Protein AF-A0A2S5LA89-F1 (afdb_monomer_lite)

Secondary structure (DSSP, 8-state):
--EEEEEEEEEEEETTEEEEEEEEEEE--SEEEEEE-STT---EEEEEEEEB-TT-B-TTSSB-BTSEEEEE--TTT-TT----SS-EETTEEE--

Sequence (96 aa):
MEVKVSVYVEPVRNGCALTFKSKDFIVKPHRITRRETGRGTGRYYYTAHFIGFGEMITVLEKSAIGVELYSGINRSQNPSWKPPKDGWIGNTLNLS

Foldseek 3Di:
DKAKFWAFQDWDDDDPDIDTDTDIDIFDAQKKFWDDDDPPPPDTWIKGWGQDDDRGDDPVRHHRHRPIDIGTRDCVRVVPDDDDPDQDPDGMHGHD

Radius of gyration: 14.8 Å; chains: 1; bounding box: 30×39×34 Å

pLDDT: mean 91.7, std 7.53, range [61.78, 97.88]

Structure (mmCIF, N/CA/C/O backbone):
data_AF-A0A2S5LA89-F1
#
_entry.id   AF-A0A2S5LA89-F1
#
loop_
_atom_site.group_PDB
_atom_site.id
_atom_site.type_symbol
_atom_site.label_atom_id
_atom_site.label_alt_id
_atom_site.label_comp_id
_atom_site.label_asym_id
_atom_site.label_entity_id
_atom_site.label_seq_id
_atom_site.pdbx_PDB_ins_code
_atom_site.Cartn_x
_atom_site.Cartn_y
_atom_site.Cartn_z
_atom_site.occupancy
_atom_site.B_iso_or_equiv
_atom_site.auth_seq_id
_atom_site.auth_comp_id
_atom_site.auth_asym_id
_atom_site.auth_atom_id
_atom_site.pdbx_PDB_model_num
ATOM 1 N N . MET A 1 1 ? 5.777 -11.185 0.028 1.00 87.88 1 MET A N 1
ATOM 2 C CA . MET A 1 1 ? 6.610 -9.959 0.043 1.00 87.88 1 MET A CA 1
ATOM 3 C C . MET A 1 1 ? 5.986 -8.976 1.023 1.00 87.88 1 MET A C 1
ATOM 5 O O . MET A 1 1 ? 4.773 -8.823 0.983 1.00 87.88 1 MET A O 1
ATOM 9 N N . GLU A 1 2 ? 6.780 -8.342 1.883 1.00 94.12 2 GLU A N 1
ATOM 10 C CA . GLU A 1 2 ? 6.304 -7.342 2.851 1.00 94.12 2 GLU A CA 1
ATOM 11 C C . GLU A 1 2 ? 6.881 -5.963 2.531 1.00 94.12 2 GLU A C 1
ATOM 13 O O . GLU A 1 2 ? 8.017 -5.857 2.061 1.00 94.12 2 GLU A O 1
ATOM 18 N N . VAL A 1 3 ? 6.085 -4.914 2.743 1.00 95.62 3 VAL A N 1
ATOM 19 C CA . VAL A 1 3 ? 6.463 -3.523 2.456 1.00 95.62 3 VAL A CA 1
ATOM 20 C C . VAL A 1 3 ? 5.971 -2.623 3.583 1.00 95.62 3 VAL A C 1
ATOM 22 O O . VAL A 1 3 ? 4.834 -2.755 4.029 1.00 95.62 3 VAL A O 1
ATOM 25 N N . LYS A 1 4 ? 6.811 -1.688 4.030 1.00 97.50 4 LYS A N 1
ATOM 26 C CA . LYS A 1 4 ? 6.416 -0.621 4.949 1.00 97.50 4 LYS A CA 1
ATOM 27 C C . LYS A 1 4 ? 5.731 0.509 4.180 1.00 97.50 4 LYS A C 1
ATOM 29 O O . LYS A 1 4 ? 6.305 1.042 3.229 1.00 97.50 4 LYS A O 1
ATOM 34 N N . VAL A 1 5 ? 4.532 0.894 4.597 1.00 97.00 5 VAL A N 1
ATOM 35 C CA . VAL A 1 5 ? 3.735 1.973 3.995 1.00 97.00 5 VAL A CA 1
ATOM 36 C C . VAL A 1 5 ? 3.195 2.900 5.078 1.00 97.00 5 VAL A C 1
ATOM 38 O O . VAL A 1 5 ? 2.956 2.451 6.193 1.00 97.00 5 VAL A O 1
ATOM 41 N N . SER A 1 6 ? 2.979 4.173 4.748 1.00 96.62 6 SER A N 1
ATOM 42 C CA . SER A 1 6 ? 2.330 5.129 5.650 1.00 96.62 6 SER A CA 1
ATOM 43 C C . SER A 1 6 ? 0.849 5.251 5.296 1.00 96.62 6 SER A C 1
ATOM 45 O O . SER A 1 6 ? 0.519 5.515 4.140 1.00 96.62 6 SER A O 1
ATOM 47 N N . VAL A 1 7 ? -0.037 5.021 6.264 1.00 96.44 7 VAL A N 1
ATOM 48 C CA . VAL A 1 7 ? -1.497 4.971 6.064 1.00 96.44 7 VAL A CA 1
ATOM 49 C C . VAL A 1 7 ? -2.188 5.840 7.106 1.00 96.44 7 VAL A C 1
ATOM 51 O O . VAL A 1 7 ? -1.705 5.963 8.232 1.00 96.44 7 VAL A O 1
ATOM 54 N N . TYR A 1 8 ? -3.318 6.443 6.738 1.00 96.44 8 TYR A N 1
ATOM 55 C CA . TYR A 1 8 ? -4.122 7.263 7.639 1.00 96.44 8 TYR A CA 1
ATOM 56 C C . TYR A 1 8 ? -4.701 6.439 8.786 1.00 96.44 8 TYR A C 1
ATOM 58 O O . TYR A 1 8 ? -5.169 5.318 8.581 1.00 96.44 8 TYR A O 1
ATOM 66 N N . VAL A 1 9 ? -4.701 7.026 9.982 1.00 97.00 9 VAL A N 1
ATOM 67 C CA . VAL A 1 9 ? -5.265 6.410 11.197 1.00 97.00 9 VAL A CA 1
ATOM 68 C C . VAL A 1 9 ? -6.205 7.334 11.963 1.00 97.00 9 VAL A C 1
ATOM 70 O O . VAL A 1 9 ? -7.047 6.870 12.719 1.00 97.00 9 VAL A O 1
AT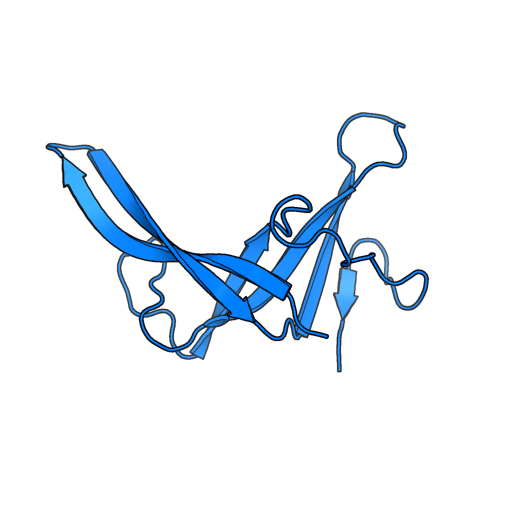OM 73 N N . GLU A 1 10 ? -6.086 8.649 11.768 1.00 94.69 10 GLU A N 1
ATOM 74 C CA . GLU A 1 10 ? -6.879 9.633 12.504 1.00 94.69 10 GLU A CA 1
ATOM 75 C C . GLU A 1 10 ? -7.097 10.885 11.640 1.00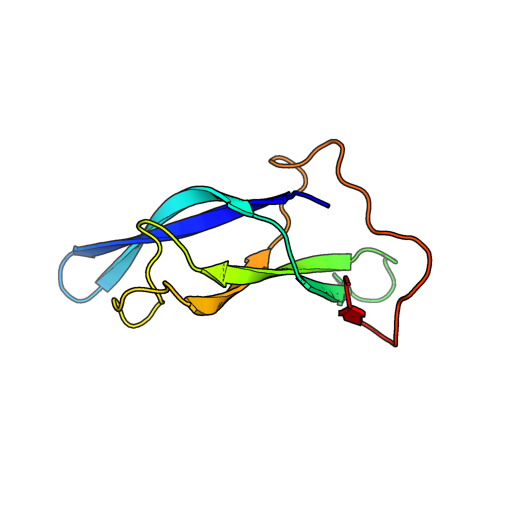 94.69 10 GLU A C 1
ATOM 77 O O . GLU A 1 10 ? -6.115 11.439 11.127 1.00 94.69 10 GLU A O 1
ATOM 82 N N . PRO A 1 11 ? -8.343 11.362 11.465 1.00 91.81 11 PRO A N 1
ATOM 83 C CA . PRO A 1 11 ? -8.594 12.659 10.855 1.00 91.81 11 PRO A CA 1
ATOM 84 C C . PRO A 1 11 ? -8.256 13.789 11.835 1.00 91.81 11 PRO A C 1
ATOM 86 O O . PRO A 1 11 ? -8.575 13.728 13.019 1.00 91.81 11 PRO A O 1
ATOM 89 N N . VAL A 1 12 ? -7.646 14.859 11.332 1.00 91.12 12 VAL A N 1
ATOM 90 C CA . VAL A 1 12 ? -7.336 16.076 12.091 1.00 91.12 12 VAL A CA 1
ATOM 91 C C . VAL A 1 12 ? -8.082 17.240 11.457 1.00 91.12 12 VAL A C 1
ATOM 93 O O . VAL A 1 12 ? -7.821 17.607 10.307 1.00 91.12 12 VAL A O 1
ATOM 96 N N . ARG A 1 13 ? -9.015 17.818 12.218 1.00 87.12 13 ARG A N 1
ATOM 97 C CA . ARG A 1 13 ? -9.843 18.956 11.804 1.00 87.12 13 ARG A CA 1
ATOM 98 C C . ARG A 1 13 ? -9.305 20.237 12.432 1.00 87.12 13 ARG A C 1
ATOM 100 O O . ARG A 1 13 ? -9.424 20.425 13.638 1.00 87.12 13 ARG A O 1
ATOM 107 N N . ASN A 1 14 ? -8.753 21.116 11.600 1.00 81.56 14 ASN A N 1
ATOM 108 C CA . ASN A 1 14 ? -8.304 22.452 11.997 1.00 81.56 14 ASN A CA 1
ATOM 109 C C . ASN A 1 14 ? -9.132 23.493 11.231 1.00 81.56 14 ASN A C 1
ATOM 111 O O . ASN A 1 14 ? -8.797 23.878 10.110 1.00 81.56 14 ASN A O 1
ATOM 115 N N . GLY A 1 15 ? -10.258 23.909 11.818 1.00 82.56 15 GLY A N 1
ATOM 116 C CA . GLY A 1 15 ? -11.241 24.756 11.137 1.00 82.56 15 GLY A CA 1
ATOM 117 C C . GLY A 1 15 ? -11.901 24.023 9.963 1.00 82.56 15 GLY A C 1
ATOM 118 O O . GLY A 1 15 ? -12.396 22.910 10.130 1.00 82.56 15 GLY A O 1
ATOM 119 N N . CYS A 1 16 ? -11.894 24.629 8.772 1.00 80.62 16 CYS A N 1
ATOM 120 C CA . CYS A 1 16 ? -12.468 24.037 7.554 1.00 80.62 16 CYS A CA 1
ATOM 121 C C . CYS A 1 16 ? -11.538 23.035 6.841 1.00 80.62 16 CYS A C 1
ATOM 123 O O . CYS A 1 16 ? -11.949 22.431 5.851 1.00 80.62 16 CYS A O 1
ATOM 125 N N . ALA A 1 17 ? -10.292 22.865 7.298 1.00 79.12 17 ALA A N 1
ATOM 126 C CA . ALA A 1 17 ? -9.335 21.954 6.676 1.00 79.12 17 ALA A CA 1
ATOM 127 C C . ALA A 1 17 ? -9.380 20.563 7.329 1.00 79.12 17 ALA A C 1
ATOM 129 O O . ALA A 1 17 ? -9.199 20.427 8.543 1.00 79.12 17 ALA A O 1
ATOM 130 N N . LEU A 1 18 ? -9.576 19.532 6.501 1.00 83.06 18 LEU A N 1
ATOM 131 C CA . LEU A 1 18 ? -9.426 18.128 6.876 1.00 83.06 18 LEU A CA 1
ATOM 132 C C . LEU A 1 18 ? -8.029 17.644 6.474 1.00 83.06 18 LEU A C 1
ATOM 134 O O . LEU A 1 18 ? -7.672 17.639 5.296 1.00 83.06 18 LEU A O 1
ATOM 138 N N . THR A 1 19 ? -7.251 17.228 7.466 1.00 90.69 19 THR A N 1
ATOM 139 C CA . THR A 1 19 ? -5.951 16.564 7.287 1.00 90.69 19 THR A CA 1
ATOM 140 C C . THR A 1 19 ? -5.968 15.204 7.983 1.00 90.69 19 THR A C 1
ATOM 142 O O . THR A 1 19 ? -6.955 14.856 8.628 1.00 90.69 19 THR A O 1
ATOM 145 N N . PHE A 1 20 ? -4.900 14.415 7.857 1.00 93.12 20 PHE A N 1
ATOM 146 C CA . PHE A 1 20 ? -4.830 13.074 8.443 1.00 93.12 20 PHE A CA 1
ATOM 147 C C . PHE A 1 20 ? -3.489 12.846 9.134 1.00 93.12 20 PHE A C 1
ATOM 149 O O . PHE A 1 20 ? -2.434 13.123 8.553 1.00 93.12 20 PHE A O 1
ATOM 156 N N . LYS A 1 21 ? -3.511 12.273 10.342 1.00 94.56 21 LYS A N 1
ATOM 157 C CA . LYS A 1 21 ? -2.317 11.624 10.894 1.00 94.56 21 LYS A CA 1
ATOM 158 C C . LYS A 1 21 ? -2.138 10.284 10.201 1.00 94.56 21 LYS A C 1
ATOM 160 O O . LYS A 1 21 ? -3.093 9.522 10.032 1.00 94.56 21 LYS A O 1
ATOM 165 N N . SER A 1 22 ? -0.896 10.005 9.832 1.00 95.44 22 SER A N 1
ATOM 166 C CA . SER A 1 22 ? -0.494 8.727 9.252 1.00 95.44 22 SER A CA 1
ATOM 167 C C . SER A 1 22 ? 0.387 7.963 10.234 1.00 95.44 22 SER A C 1
ATOM 169 O O . SER A 1 22 ? 1.124 8.574 11.010 1.00 95.44 22 SER A O 1
ATOM 171 N N . LYS A 1 23 ? 0.322 6.635 10.185 1.00 96.44 23 LYS A N 1
ATOM 172 C CA . LYS A 1 23 ? 1.262 5.731 10.857 1.00 96.44 23 LYS A CA 1
ATOM 173 C C . LYS A 1 23 ? 1.848 4.761 9.843 1.00 96.44 23 LYS A C 1
ATOM 175 O O . LYS A 1 23 ? 1.249 4.495 8.802 1.00 96.44 23 LYS A O 1
ATOM 180 N N . ASP A 1 24 ? 3.018 4.232 10.170 1.00 96.94 24 ASP A N 1
ATOM 181 C CA . ASP A 1 24 ? 3.689 3.239 9.343 1.00 96.94 24 ASP A CA 1
ATOM 182 C C . ASP A 1 24 ? 3.201 1.827 9.681 1.00 96.94 24 ASP A C 1
ATOM 184 O O . ASP A 1 24 ? 3.191 1.418 10.842 1.00 96.94 24 ASP A O 1
ATOM 188 N N . PHE A 1 25 ? 2.862 1.061 8.648 1.00 97.44 25 PHE A N 1
ATOM 189 C CA . PHE A 1 25 ? 2.429 -0.329 8.740 1.00 97.44 25 PHE A CA 1
ATOM 190 C C . PHE A 1 25 ? 3.281 -1.211 7.838 1.00 97.44 25 PHE A C 1
ATOM 192 O O . PHE A 1 25 ? 3.677 -0.798 6.748 1.00 97.44 25 PHE A O 1
ATOM 199 N N . ILE A 1 26 ? 3.528 -2.448 8.270 1.00 97.44 26 ILE A N 1
ATOM 200 C CA . ILE A 1 26 ? 4.054 -3.501 7.398 1.00 97.44 26 ILE A CA 1
ATOM 201 C C . ILE A 1 26 ? 2.857 -4.213 6.776 1.00 97.44 26 ILE A C 1
ATOM 203 O O . ILE A 1 26 ? 2.034 -4.784 7.487 1.00 97.44 26 ILE A O 1
ATOM 207 N N . VAL A 1 27 ? 2.755 -4.165 5.451 1.00 96.62 27 VAL A N 1
ATOM 208 C CA . VAL A 1 27 ? 1.654 -4.770 4.694 1.00 96.62 27 VAL A CA 1
ATOM 209 C C . VAL A 1 27 ? 2.176 -5.868 3.776 1.00 96.62 27 VAL A C 1
ATOM 211 O O . VAL A 1 27 ? 3.333 -5.839 3.347 1.00 96.62 27 VAL A O 1
ATOM 214 N N . LYS A 1 28 ? 1.302 -6.820 3.440 1.00 96.38 28 LYS A N 1
ATOM 215 C CA . LYS A 1 28 ? 1.517 -7.813 2.380 1.00 96.38 28 LYS A CA 1
ATOM 216 C C . LYS A 1 28 ? 0.684 -7.404 1.165 1.00 96.38 28 LYS A C 1
ATOM 218 O O . LYS A 1 28 ? -0.526 -7.623 1.177 1.00 96.38 28 LYS A O 1
ATOM 223 N N . PRO A 1 29 ? 1.283 -6.767 0.144 1.00 96.31 29 PRO A N 1
ATOM 224 C CA . PRO A 1 29 ? 0.535 -6.362 -1.034 1.00 96.31 29 PRO A CA 1
ATOM 225 C C . PRO A 1 29 ? 0.121 -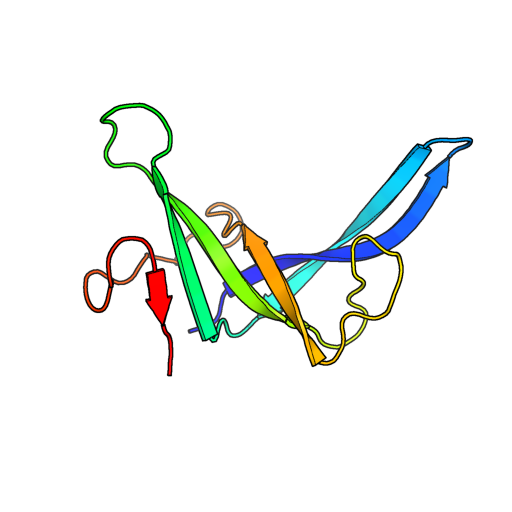7.587 -1.849 1.00 96.31 29 PRO A C 1
ATOM 227 O O . PRO A 1 29 ? 0.933 -8.493 -2.034 1.00 96.31 29 PRO A O 1
ATOM 230 N N . HIS A 1 30 ? -1.096 -7.578 -2.387 1.00 96.12 30 HIS A N 1
ATOM 231 C CA . HIS A 1 30 ? -1.545 -8.556 -3.391 1.00 96.12 30 HIS A CA 1
ATOM 232 C C . HIS A 1 30 ? -1.371 -8.020 -4.822 1.00 96.12 30 HIS A C 1
ATOM 234 O O . HIS A 1 30 ? -1.514 -8.746 -5.804 1.00 96.12 30 HIS A O 1
ATOM 240 N N . ARG A 1 31 ? -1.055 -6.727 -4.973 1.00 96.25 31 ARG A N 1
ATOM 241 C CA . ARG A 1 31 ? -0.763 -6.106 -6.268 1.00 96.25 31 ARG A CA 1
ATOM 242 C C . ARG A 1 31 ? 0.210 -4.941 -6.104 1.00 96.25 31 ARG A C 1
ATOM 244 O O . ARG A 1 31 ? 0.148 -4.196 -5.127 1.00 96.25 31 ARG A O 1
ATOM 251 N N . ILE A 1 32 ? 1.104 -4.764 -7.072 1.00 97.00 32 ILE A N 1
ATOM 252 C CA . ILE A 1 32 ? 1.952 -3.574 -7.208 1.00 97.00 32 ILE A CA 1
ATOM 253 C C . ILE A 1 32 ? 1.671 -2.936 -8.559 1.00 97.00 32 ILE A C 1
ATOM 255 O O . ILE A 1 32 ? 1.669 -3.613 -9.583 1.00 97.00 32 ILE A O 1
ATOM 259 N N . THR A 1 33 ? 1.490 -1.623 -8.577 1.00 96.56 33 THR A N 1
ATOM 260 C CA . THR A 1 33 ? 1.454 -0.848 -9.820 1.00 96.56 33 THR A CA 1
ATOM 261 C C . THR A 1 33 ? 2.664 0.064 -9.911 1.00 96.56 33 THR A C 1
ATOM 263 O O . THR A 1 33 ? 3.186 0.515 -8.889 1.00 96.56 33 THR A O 1
ATOM 266 N N . ARG A 1 34 ? 3.110 0.358 -11.131 1.00 94.88 34 ARG A N 1
ATOM 267 C CA . ARG A 1 34 ? 4.202 1.298 -11.393 1.00 94.88 34 ARG A CA 1
ATOM 268 C C . ARG A 1 34 ? 3.770 2.400 -12.353 1.00 94.88 34 ARG A C 1
ATOM 270 O O . ARG A 1 34 ? 3.003 2.158 -13.278 1.00 94.88 34 ARG A O 1
ATOM 277 N N . ARG A 1 35 ? 4.286 3.609 -12.155 1.00 91.69 35 ARG A N 1
ATOM 278 C CA . ARG A 1 35 ? 4.096 4.751 -13.059 1.00 91.69 35 ARG A CA 1
ATOM 279 C C . ARG A 1 35 ? 5.436 5.413 -13.325 1.00 91.69 35 ARG A C 1
ATOM 281 O O . ARG A 1 35 ? 6.184 5.651 -12.383 1.00 91.69 35 ARG A O 1
ATOM 288 N N . GLU A 1 36 ? 5.741 5.717 -14.581 1.00 89.62 36 GLU A N 1
ATOM 289 C CA . GLU A 1 36 ? 6.978 6.420 -14.929 1.00 89.62 36 GLU A CA 1
ATOM 290 C C . GLU A 1 36 ? 7.035 7.809 -14.285 1.00 89.62 36 GLU A C 1
ATOM 292 O O . GLU A 1 36 ? 6.064 8.571 -14.305 1.00 89.62 36 GLU A O 1
ATOM 297 N N . THR A 1 37 ? 8.186 8.136 -13.702 1.00 84.56 37 THR A N 1
ATOM 298 C CA . THR A 1 37 ? 8.466 9.458 -13.140 1.00 84.56 37 THR A CA 1
ATOM 299 C C . THR A 1 37 ? 9.254 10.276 -14.158 1.00 84.56 37 THR A C 1
ATOM 301 O O . THR A 1 37 ? 10.454 10.060 -14.345 1.00 84.56 37 THR A O 1
ATOM 304 N N . GLY A 1 38 ? 8.584 11.228 -14.807 1.00 73.19 38 GLY A N 1
ATOM 305 C CA . GLY A 1 38 ? 9.175 12.060 -15.860 1.00 73.19 38 GLY A CA 1
ATOM 306 C C . GLY A 1 38 ? 9.317 11.331 -17.201 1.00 73.19 38 GLY A C 1
ATOM 307 O O . GLY A 1 38 ? 9.236 10.108 -17.277 1.00 73.19 38 GLY A O 1
ATOM 308 N N . ARG A 1 39 ? 9.517 12.089 -18.285 1.00 64.31 39 ARG A N 1
ATOM 309 C CA . ARG A 1 39 ? 9.688 11.516 -19.630 1.00 64.31 39 ARG A CA 1
ATOM 310 C C . ARG A 1 39 ? 11.062 10.842 -19.748 1.00 64.31 39 ARG A C 1
ATOM 312 O O . ARG A 1 39 ? 12.077 11.517 -19.617 1.00 64.31 39 ARG A O 1
ATOM 319 N N . GLY A 1 40 ? 11.090 9.534 -20.015 1.00 61.78 40 GLY A N 1
ATOM 320 C CA . GLY A 1 40 ? 12.279 8.823 -20.512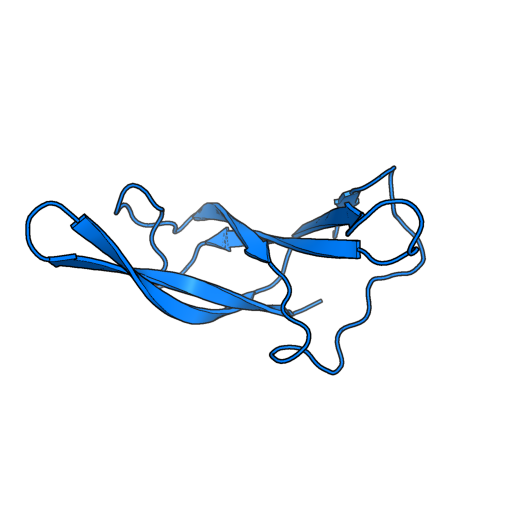 1.00 61.78 40 GLY A CA 1
ATOM 321 C C . GLY A 1 40 ? 13.383 8.503 -19.496 1.00 61.78 40 GLY A C 1
ATOM 322 O O . GLY A 1 40 ? 14.483 8.146 -19.899 1.00 61.78 40 GLY A O 1
ATOM 323 N N . THR A 1 41 ? 13.135 8.611 -18.187 1.00 65.81 41 THR A N 1
ATOM 324 C CA . THR A 1 41 ? 14.187 8.391 -17.170 1.00 65.81 41 THR A CA 1
ATOM 325 C C . THR A 1 41 ? 14.362 6.926 -16.749 1.00 65.81 41 THR A C 1
ATOM 327 O O . THR A 1 41 ? 15.277 6.619 -15.985 1.00 65.81 41 THR A O 1
ATOM 330 N N . GLY A 1 42 ? 13.458 6.027 -17.165 1.00 73.88 42 GLY A N 1
ATOM 331 C CA . GLY A 1 42 ? 13.413 4.635 -16.690 1.00 73.88 42 GLY A CA 1
ATOM 332 C C . GLY A 1 42 ? 13.149 4.500 -15.181 1.00 73.88 42 GLY A C 1
ATOM 333 O O . GLY A 1 42 ? 13.322 3.424 -14.605 1.00 73.88 42 GLY A O 1
ATOM 334 N N . ARG A 1 43 ? 12.763 5.593 -14.509 1.00 83.25 43 ARG A N 1
ATOM 335 C CA . ARG A 1 43 ? 12.424 5.610 -13.085 1.00 83.25 43 ARG A CA 1
ATOM 336 C C . ARG A 1 43 ? 10.919 5.466 -12.927 1.00 83.25 43 ARG A C 1
ATOM 338 O O . ARG A 1 43 ? 10.144 6.082 -13.652 1.00 83.25 43 ARG A O 1
ATOM 345 N N . TYR A 1 44 ? 10.522 4.673 -11.941 1.00 89.88 44 TYR A N 1
ATOM 346 C CA . TYR A 1 44 ? 9.125 4.410 -11.635 1.00 89.88 44 TYR A CA 1
ATOM 347 C C . TYR A 1 44 ? 8.800 4.786 -10.192 1.00 89.88 44 TYR A C 1
ATOM 349 O O . TYR A 1 44 ? 9.591 4.540 -9.275 1.00 89.88 44 TYR A O 1
ATOM 357 N N . TYR A 1 45 ? 7.604 5.333 -10.010 1.00 92.06 45 TYR A N 1
ATOM 358 C CA . TYR A 1 45 ? 6.895 5.384 -8.746 1.00 92.06 45 TYR A CA 1
ATOM 359 C C . TYR A 1 45 ? 6.111 4.086 -8.591 1.00 92.06 45 TYR A C 1
ATOM 361 O O . TYR A 1 45 ? 5.405 3.685 -9.517 1.00 92.06 45 TYR A O 1
ATOM 369 N N . TYR A 1 46 ? 6.242 3.434 -7.441 1.00 94.88 46 TYR A N 1
ATOM 370 C CA . TYR A 1 46 ? 5.586 2.163 -7.162 1.00 94.88 46 TYR A CA 1
ATOM 371 C C . TYR A 1 46 ? 4.515 2.346 -6.098 1.00 94.88 46 TYR A C 1
ATOM 373 O O . TYR A 1 46 ? 4.716 3.069 -5.122 1.00 94.88 46 TYR A O 1
ATOM 381 N N . THR A 1 47 ? 3.396 1.658 -6.272 1.00 96.88 47 THR A N 1
ATOM 382 C CA . THR A 1 47 ? 2.266 1.681 -5.346 1.00 96.88 47 THR A CA 1
ATOM 383 C C . THR A 1 47 ? 1.920 0.253 -4.961 1.00 96.88 47 THR A C 1
ATOM 385 O O . THR A 1 47 ? 1.708 -0.586 -5.835 1.00 96.88 47 THR A O 1
ATOM 388 N N . ALA A 1 48 ? 1.880 -0.019 -3.662 1.00 97.31 48 ALA A N 1
ATOM 389 C CA . ALA A 1 48 ? 1.413 -1.274 -3.097 1.00 97.31 48 ALA A CA 1
ATOM 390 C C . ALA A 1 48 ? -0.102 -1.211 -2.889 1.00 97.31 48 ALA A C 1
ATOM 392 O O . ALA A 1 48 ? -0.587 -0.249 -2.299 1.00 97.31 48 ALA A O 1
ATOM 393 N N . HIS A 1 49 ? -0.815 -2.241 -3.338 1.00 97.81 49 HIS A N 1
ATOM 394 C CA . HIS A 1 49 ? -2.242 -2.458 -3.094 1.00 97.81 49 HIS A CA 1
ATOM 395 C C . HIS A 1 49 ? -2.399 -3.598 -2.091 1.00 97.81 49 HIS A C 1
ATOM 397 O O . HIS A 1 49 ? -1.783 -4.658 -2.257 1.00 97.81 49 HIS A O 1
ATOM 403 N N . PHE A 1 50 ? -3.160 -3.362 -1.030 1.00 97.62 50 PHE A N 1
ATOM 404 C CA . PHE A 1 50 ? -3.303 -4.274 0.102 1.00 97.62 50 PHE A CA 1
ATOM 405 C C . PHE A 1 50 ? -4.675 -4.106 0.757 1.00 97.62 50 PHE A C 1
ATOM 407 O O . PHE A 1 50 ? -5.299 -3.053 0.658 1.00 97.62 50 PHE A O 1
ATOM 414 N N . ILE A 1 51 ? -5.126 -5.136 1.470 1.00 97.75 51 ILE A N 1
ATOM 415 C CA . ILE A 1 51 ? -6.355 -5.066 2.262 1.00 97.75 51 ILE A CA 1
ATOM 416 C C . ILE A 1 51 ? -6.050 -4.375 3.590 1.00 97.75 51 ILE A C 1
ATOM 418 O O . ILE A 1 51 ? -5.110 -4.763 4.288 1.00 97.75 51 ILE A O 1
ATOM 422 N N . GLY A 1 52 ? -6.821 -3.343 3.926 1.00 97.25 52 GLY A N 1
ATOM 423 C CA . GLY A 1 52 ? -6.669 -2.610 5.175 1.00 97.25 52 GLY A CA 1
ATOM 424 C C . GLY A 1 52 ? -7.011 -3.461 6.399 1.00 97.25 52 GLY A C 1
ATOM 425 O O . GLY A 1 52 ? -7.820 -4.393 6.341 1.00 97.25 52 GLY A O 1
ATOM 426 N N . PHE A 1 53 ? -6.373 -3.141 7.522 1.00 97.62 53 PHE A N 1
ATOM 427 C CA . PHE A 1 53 ? -6.518 -3.845 8.795 1.00 97.62 53 PH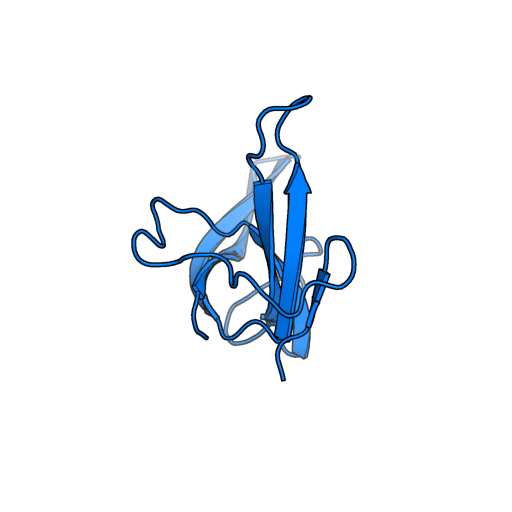E A CA 1
ATOM 428 C C . PHE A 1 53 ? -6.223 -2.913 9.978 1.00 97.62 53 PHE A C 1
ATOM 430 O O . PHE A 1 53 ? -5.705 -1.811 9.805 1.00 97.62 53 PHE A O 1
ATOM 437 N N . GLY A 1 54 ? -6.519 -3.371 11.197 1.00 95.88 54 GLY A N 1
ATOM 438 C CA . GLY A 1 54 ? -6.192 -2.640 12.423 1.00 95.88 54 GLY A CA 1
ATOM 439 C C . GLY A 1 54 ? -6.861 -1.265 12.493 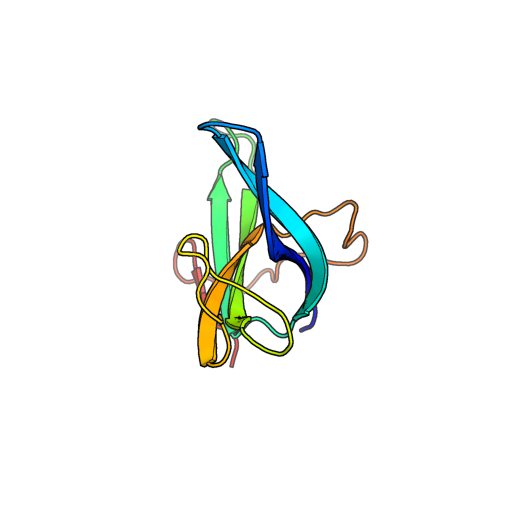1.00 95.88 54 GLY A C 1
ATOM 440 O O . GLY A 1 54 ? -8.050 -1.132 12.227 1.00 95.88 54 GLY A O 1
ATOM 441 N N . GLU A 1 55 ? -6.089 -0.241 12.855 1.00 96.19 55 GLU A N 1
ATOM 442 C CA . GLU A 1 55 ? -6.565 1.140 13.042 1.00 96.19 55 GLU A CA 1
ATOM 443 C C . GLU A 1 55 ? -6.585 1.983 11.749 1.00 96.19 55 GLU A C 1
ATOM 445 O O . GLU A 1 55 ? -6.744 3.200 11.803 1.00 96.19 55 GLU A O 1
ATOM 450 N N . MET A 1 56 ? -6.400 1.367 10.578 1.00 97.81 56 MET A N 1
ATOM 451 C CA . MET A 1 56 ? -6.387 2.095 9.308 1.00 97.81 56 MET A CA 1
ATOM 452 C C . MET A 1 56 ? -7.756 2.702 8.985 1.00 97.81 56 MET A C 1
ATOM 454 O O . MET A 1 56 ? -8.799 2.052 9.127 1.00 97.81 56 MET A O 1
ATOM 458 N N . ILE A 1 57 ? -7.735 3.917 8.440 1.00 97.00 57 ILE A N 1
ATOM 459 C CA . ILE A 1 57 ? -8.925 4.605 7.939 1.00 97.00 57 ILE A CA 1
ATOM 460 C C . ILE A 1 57 ? -8.772 5.006 6.472 1.00 97.00 57 ILE A C 1
ATOM 462 O O . ILE A 1 57 ? -7.677 5.206 5.947 1.00 97.00 57 ILE A O 1
ATOM 466 N N . THR A 1 58 ? -9.911 5.136 5.806 1.00 94.62 58 THR A N 1
ATOM 467 C CA . THR A 1 58 ? -10.021 5.694 4.458 1.00 94.62 58 THR A CA 1
ATOM 468 C C . THR A 1 58 ? -9.991 7.224 4.502 1.00 94.62 58 THR A C 1
ATOM 470 O O . THR A 1 58 ? -10.242 7.842 5.536 1.00 94.62 58 THR A O 1
ATOM 473 N N . VAL A 1 59 ? -9.777 7.855 3.345 1.00 89.94 59 VAL A N 1
ATOM 474 C CA . VAL A 1 59 ? -9.940 9.312 3.156 1.00 89.94 59 VAL A CA 1
ATOM 475 C C . VAL A 1 59 ? -11.352 9.814 3.504 1.00 89.94 59 VAL A C 1
ATOM 477 O O . VAL A 1 59 ? -11.537 10.990 3.788 1.00 89.94 59 VAL A O 1
ATOM 480 N N . LEU A 1 60 ? -12.349 8.926 3.533 1.00 91.88 60 LEU A N 1
ATOM 481 C CA . LEU A 1 60 ? -13.718 9.240 3.951 1.00 91.88 60 LEU A CA 1
ATOM 482 C C . LEU A 1 60 ? -13.934 9.088 5.465 1.00 91.88 60 LEU A C 1
ATOM 484 O O . LEU A 1 60 ? -15.079 9.010 5.903 1.00 91.88 60 LEU A O 1
ATOM 488 N N . GLU A 1 61 ? -12.860 8.987 6.254 1.00 93.06 61 GLU A N 1
ATOM 489 C CA . GLU A 1 61 ? -12.888 8.871 7.723 1.00 93.06 61 GLU A CA 1
ATOM 490 C C . GLU A 1 61 ? -13.569 7.588 8.238 1.00 93.06 61 GLU A C 1
ATOM 492 O O . GLU A 1 61 ? -13.928 7.478 9.408 1.00 93.06 61 GLU A O 1
ATOM 497 N N . LYS A 1 62 ? -13.737 6.585 7.369 1.00 95.25 62 LYS A N 1
ATOM 498 C CA . LYS A 1 62 ? -14.296 5.270 7.719 1.00 95.25 62 LYS A CA 1
ATOM 499 C C . LYS A 1 62 ? -13.190 4.254 7.948 1.00 95.25 62 LYS A C 1
ATOM 501 O O . LYS A 1 62 ? -12.138 4.361 7.319 1.00 95.25 62 LYS A O 1
ATOM 506 N N . SER A 1 63 ? -13.466 3.237 8.766 1.00 96.81 63 SER A N 1
ATOM 507 C CA . SER A 1 63 ? -12.586 2.071 8.908 1.00 96.81 63 SER A CA 1
ATOM 508 C C . SER A 1 63 ? -12.221 1.495 7.539 1.00 96.81 63 SER A C 1
ATOM 510 O O . SER A 1 63 ? -13.082 1.361 6.667 1.00 96.81 63 SER A O 1
ATOM 512 N N . ALA A 1 64 ? -10.943 1.168 7.358 1.00 97.31 64 ALA A N 1
ATOM 513 C CA . ALA A 1 64 ? -10.440 0.536 6.145 1.00 97.31 64 ALA A CA 1
ATOM 514 C C . ALA A 1 64 ? -10.282 -0.988 6.276 1.00 97.31 64 ALA A C 1
ATOM 516 O O . ALA A 1 64 ? -9.723 -1.621 5.382 1.00 97.31 64 ALA A O 1
ATOM 517 N N . ILE A 1 65 ? -10.742 -1.590 7.379 1.00 97.88 65 ILE A N 1
ATOM 518 C CA . ILE A 1 65 ? -10.638 -3.038 7.580 1.00 97.88 65 ILE A CA 1
ATOM 519 C C . ILE A 1 65 ? -11.408 -3.765 6.471 1.00 97.88 65 ILE A C 1
ATOM 521 O O . ILE A 1 65 ? -12.597 -3.525 6.275 1.00 97.88 65 ILE A O 1
ATOM 525 N N . GLY A 1 66 ? -10.727 -4.655 5.747 1.00 97.38 66 GLY A N 1
ATOM 526 C CA . GLY A 1 66 ? -11.326 -5.418 4.646 1.00 97.38 66 GLY A CA 1
ATOM 527 C C . GLY A 1 66 ? -11.473 -4.640 3.332 1.00 97.38 66 GLY A C 1
ATOM 528 O O . GLY A 1 66 ? -11.949 -5.202 2.349 1.00 97.38 66 GLY A O 1
ATOM 529 N N . VAL A 1 67 ? -11.049 -3.375 3.288 1.00 97.12 67 VAL A N 1
ATOM 530 C CA . VAL A 1 67 ? -11.118 -2.520 2.095 1.00 97.12 67 VAL A CA 1
ATOM 531 C C . VAL A 1 67 ? -9.772 -2.529 1.377 1.00 97.12 67 VAL A C 1
ATOM 533 O O . VAL A 1 67 ? -8.726 -2.454 2.019 1.00 97.12 67 VAL A O 1
ATOM 536 N N . GLU A 1 68 ? -9.780 -2.593 0.044 1.00 96.88 68 GLU A N 1
ATOM 537 C CA . GLU A 1 68 ? -8.556 -2.410 -0.738 1.00 96.88 68 GLU A CA 1
ATOM 538 C C . GLU A 1 68 ? -8.066 -0.961 -0.610 1.00 96.88 68 GLU A C 1
ATOM 540 O O . GLU A 1 68 ? -8.742 -0.007 -1.004 1.00 96.88 68 GLU A O 1
ATOM 545 N N . LEU A 1 69 ? -6.866 -0.809 -0.058 1.00 96.88 69 LEU A N 1
ATOM 546 C CA . LEU A 1 69 ? -6.123 0.438 0.003 1.00 96.88 69 LEU A CA 1
ATOM 547 C C . LEU A 1 69 ? -4.925 0.383 -0.939 1.00 96.88 69 LEU A C 1
ATOM 549 O O . LEU A 1 69 ? -4.433 -0.685 -1.311 1.00 96.88 69 LEU A O 1
ATOM 553 N N . TYR A 1 70 ? -4.403 1.560 -1.269 1.00 96.44 70 TYR A N 1
ATOM 554 C CA . TYR A 1 70 ? -3.151 1.688 -1.991 1.00 96.44 70 TYR A CA 1
ATOM 555 C C . TYR A 1 70 ? -2.260 2.754 -1.355 1.00 96.44 70 TYR A C 1
ATOM 557 O O . TYR A 1 70 ? -2.733 3.798 -0.910 1.00 96.44 70 TYR A O 1
ATOM 565 N N . SER A 1 71 ? -0.954 2.499 -1.321 1.00 96.56 71 SER A N 1
ATOM 566 C CA . SER A 1 71 ? 0.031 3.463 -0.825 1.00 96.56 71 SER A CA 1
ATOM 567 C C . SER A 1 71 ? 1.333 3.388 -1.609 1.00 96.56 71 SER A C 1
ATOM 569 O O . SER A 1 71 ? 1.746 2.327 -2.085 1.00 96.56 71 SER A O 1
ATOM 571 N N . GLY A 1 72 ? 1.997 4.532 -1.745 1.00 95.50 72 GLY A N 1
ATOM 572 C CA . GLY A 1 72 ? 3.321 4.618 -2.344 1.00 95.50 72 GLY A CA 1
ATOM 573 C C . GLY A 1 72 ? 4.360 3.806 -1.579 1.00 95.50 72 GLY A C 1
ATOM 574 O O . GLY A 1 72 ? 4.413 3.845 -0.350 1.00 95.50 72 GLY A O 1
ATOM 575 N N . ILE A 1 73 ? 5.231 3.116 -2.313 1.00 95.31 73 ILE A N 1
ATOM 576 C CA . ILE A 1 73 ? 6.400 2.447 -1.744 1.00 95.31 73 ILE A CA 1
ATOM 577 C C . ILE A 1 73 ? 7.542 3.462 -1.677 1.00 95.31 73 ILE A C 1
ATOM 579 O O . ILE A 1 73 ? 8.224 3.730 -2.670 1.00 95.31 73 ILE A O 1
ATOM 583 N N . ASN A 1 74 ? 7.754 4.043 -0.498 1.00 92.19 74 ASN A N 1
ATOM 584 C CA . ASN A 1 74 ? 8.869 4.953 -0.270 1.00 92.19 74 ASN A CA 1
ATOM 585 C C . ASN A 1 74 ? 10.163 4.162 -0.026 1.00 92.19 74 ASN A C 1
ATOM 587 O O . ASN A 1 74 ? 10.245 3.360 0.908 1.00 92.19 74 ASN A O 1
ATOM 591 N N . ARG A 1 75 ? 11.195 4.404 -0.845 1.00 86.75 75 ARG A N 1
ATOM 592 C CA . ARG A 1 75 ? 12.487 3.711 -0.712 1.00 86.75 75 ARG A CA 1
ATOM 593 C C . ARG A 1 75 ? 13.253 4.093 0.550 1.00 86.75 75 ARG A C 1
ATOM 595 O O . ARG A 1 75 ? 14.022 3.267 1.021 1.00 86.75 75 ARG A O 1
ATOM 602 N N . SER A 1 76 ? 13.052 5.285 1.121 1.00 90.31 76 SER A N 1
ATOM 603 C CA . SER A 1 76 ? 13.711 5.629 2.392 1.00 90.31 76 SER A CA 1
ATOM 604 C C . SER A 1 76 ? 13.182 4.779 3.552 1.00 90.31 76 SER A C 1
ATOM 606 O O . SER A 1 76 ? 13.945 4.393 4.430 1.00 90.31 76 SER A O 1
ATOM 608 N N . GLN A 1 77 ? 11.893 4.423 3.516 1.00 91.62 77 GLN A N 1
ATOM 609 C CA . GLN A 1 77 ? 11.255 3.513 4.475 1.00 91.62 77 GLN A CA 1
ATOM 610 C C . GLN A 1 77 ? 11.512 2.031 4.148 1.00 91.62 77 GLN A C 1
ATOM 612 O O . GLN A 1 77 ? 11.348 1.176 5.017 1.00 91.62 77 GLN A O 1
ATOM 617 N N . ASN A 1 78 ? 11.921 1.731 2.908 1.00 94.50 78 ASN A N 1
ATOM 618 C CA . ASN A 1 78 ? 12.133 0.382 2.381 1.00 94.50 78 ASN A CA 1
ATOM 619 C C . ASN A 1 78 ? 13.451 0.277 1.581 1.00 94.50 78 ASN A C 1
ATOM 621 O O . ASN A 1 78 ? 13.414 -0.003 0.379 1.00 94.50 78 ASN A O 1
ATOM 625 N N . PRO A 1 79 ? 14.627 0.489 2.200 1.00 92.62 79 PRO A N 1
ATOM 626 C CA . PRO A 1 79 ? 15.899 0.572 1.470 1.00 92.62 79 PRO A CA 1
ATOM 627 C C . PRO A 1 79 ? 16.282 -0.738 0.767 1.00 92.62 79 PRO A C 1
ATOM 629 O O . PRO A 1 79 ? 16.904 -0.720 -0.294 1.00 92.62 79 PRO A O 1
ATOM 632 N N . SER A 1 80 ? 15.869 -1.876 1.328 1.00 90.44 80 SER A N 1
ATOM 633 C CA . SER A 1 80 ? 16.129 -3.207 0.766 1.00 90.44 80 SER A CA 1
ATOM 634 C C . SER A 1 80 ? 15.096 -3.644 -0.273 1.00 90.44 80 SER A C 1
ATOM 636 O O . SER A 1 80 ? 15.300 -4.654 -0.946 1.00 90.44 80 SER A O 1
ATOM 638 N N . TRP A 1 81 ? 13.982 -2.919 -0.413 1.00 92.06 81 TRP A N 1
ATOM 639 C CA . TRP A 1 81 ? 12.943 -3.297 -1.360 1.00 92.06 81 TRP A CA 1
ATOM 640 C C . TRP A 1 81 ? 13.391 -2.994 -2.789 1.00 92.06 81 TRP A C 1
ATOM 642 O O . TRP A 1 81 ? 13.803 -1.879 -3.122 1.00 92.06 81 TRP A O 1
ATOM 652 N N . LYS A 1 82 ? 13.280 -4.003 -3.652 1.00 88.62 82 LYS A N 1
ATOM 653 C CA . LYS A 1 82 ? 13.514 -3.882 -5.088 1.00 88.62 82 LYS A CA 1
ATOM 654 C C . LYS A 1 82 ? 12.282 -4.406 -5.826 1.00 88.62 82 LYS A C 1
ATOM 656 O O . LYS A 1 82 ? 11.759 -5.450 -5.437 1.00 88.62 82 LYS A O 1
ATOM 661 N N . PRO A 1 83 ? 11.824 -3.713 -6.879 1.00 86.19 83 PRO A N 1
ATOM 662 C CA . PRO A 1 83 ? 10.735 -4.213 -7.700 1.00 86.19 83 PRO A CA 1
ATOM 663 C C . PRO A 1 83 ? 11.159 -5.539 -8.352 1.00 86.19 83 PRO A C 1
ATOM 665 O O . PRO A 1 83 ? 12.294 -5.636 -8.835 1.00 86.19 83 PRO A O 1
ATOM 668 N N . PRO A 1 84 ? 10.278 -6.551 -8.391 1.00 87.75 84 PRO A N 1
ATOM 669 C CA . PRO A 1 84 ? 10.527 -7.768 -9.157 1.00 87.75 84 PRO A CA 1
ATOM 670 C C . PRO A 1 84 ? 10.800 -7.443 -10.628 1.00 87.75 84 PRO A C 1
ATOM 672 O O . PRO A 1 84 ? 10.249 -6.479 -11.164 1.00 87.75 84 PRO A O 1
ATOM 675 N N . LYS A 1 85 ? 11.677 -8.220 -11.272 1.00 85.69 85 LYS A N 1
ATOM 676 C CA . LYS A 1 85 ? 12.016 -8.021 -12.691 1.00 85.69 85 LYS A CA 1
ATOM 677 C C . LYS A 1 85 ? 10.942 -8.591 -13.619 1.00 85.69 85 LYS A C 1
ATOM 679 O O . LYS A 1 85 ? 10.596 -7.946 -14.602 1.00 85.69 85 LYS A O 1
ATOM 684 N N . ASP A 1 86 ? 10.378 -9.735 -13.245 1.00 89.38 86 ASP A N 1
ATOM 685 C CA . ASP A 1 86 ? 9.437 -10.507 -14.057 1.00 89.38 86 ASP A CA 1
ATOM 686 C C . ASP A 1 86 ? 8.006 -10.447 -13.493 1.00 89.38 86 ASP A C 1
ATOM 688 O O . ASP A 1 86 ? 7.777 -9.932 -12.396 1.00 89.38 86 ASP A O 1
ATOM 692 N N . GLY A 1 87 ? 7.032 -10.955 -14.256 1.00 88.88 87 GLY A N 1
ATOM 693 C CA . GLY A 1 87 ? 5.620 -11.043 -13.844 1.00 88.88 87 GLY A CA 1
ATOM 694 C C . GLY A 1 87 ? 4.785 -9.775 -14.066 1.00 88.88 87 GLY A C 1
ATOM 695 O O . GLY A 1 87 ? 3.598 -9.752 -13.748 1.00 88.88 87 GLY A O 1
ATOM 696 N N . TRP A 1 88 ? 5.377 -8.717 -14.625 1.00 93.50 88 TRP A N 1
ATOM 697 C CA . TRP A 1 88 ? 4.652 -7.495 -14.970 1.00 93.50 88 TRP A CA 1
ATOM 698 C C . TRP A 1 88 ? 3.773 -7.693 -16.208 1.00 93.50 88 TRP A C 1
ATOM 700 O O . TRP A 1 88 ? 4.264 -8.038 -17.281 1.00 93.50 88 TRP A O 1
ATOM 710 N N . ILE A 1 89 ? 2.490 -7.368 -16.081 1.00 94.12 89 ILE A N 1
ATOM 711 C CA . ILE A 1 89 ? 1.555 -7.202 -17.195 1.00 94.12 89 ILE A CA 1
ATOM 712 C C . ILE A 1 89 ? 1.343 -5.696 -17.365 1.00 94.12 89 ILE A C 1
ATOM 714 O O . ILE A 1 89 ? 0.620 -5.046 -16.604 1.00 94.12 89 ILE A O 1
ATOM 718 N N . GLY A 1 90 ? 2.068 -5.112 -18.320 1.00 92.00 90 GLY A N 1
ATOM 719 C CA . GLY A 1 90 ? 2.159 -3.662 -18.489 1.00 92.00 90 GLY A CA 1
ATOM 720 C C . GLY A 1 90 ? 2.764 -2.974 -17.257 1.00 92.00 90 GLY A C 1
ATOM 721 O O . GLY A 1 90 ? 3.957 -3.103 -16.968 1.00 92.00 90 GLY A O 1
ATOM 722 N N . ASN A 1 91 ? 1.925 -2.229 -16.535 1.00 93.75 91 ASN A N 1
ATOM 723 C CA . ASN A 1 91 ? 2.294 -1.462 -15.339 1.00 93.75 91 ASN A CA 1
ATOM 724 C C . ASN A 1 91 ? 1.828 -2.103 -14.029 1.00 93.75 91 ASN A C 1
ATOM 726 O O . ASN A 1 91 ? 1.910 -1.467 -12.978 1.00 93.75 91 ASN A O 1
ATOM 730 N N . THR A 1 92 ? 1.365 -3.349 -14.087 1.00 95.94 92 THR A N 1
ATOM 731 C CA . THR A 1 92 ? 0.784 -4.055 -12.948 1.00 95.94 92 THR A CA 1
ATOM 732 C C . THR A 1 92 ? 1.504 -5.376 -12.726 1.00 95.94 92 THR A C 1
ATOM 734 O O . THR A 1 92 ? 1.756 -6.120 -13.669 1.00 95.94 92 THR A O 1
ATOM 737 N N . LEU A 1 93 ? 1.808 -5.674 -11.470 1.00 95.75 93 LEU A N 1
ATOM 738 C CA . LEU A 1 93 ? 2.309 -6.955 -10.997 1.00 95.75 93 LEU A CA 1
ATOM 739 C C . LEU A 1 93 ? 1.303 -7.497 -9.981 1.00 95.75 93 LEU A C 1
ATOM 741 O O . LEU A 1 93 ? 1.113 -6.892 -8.925 1.00 95.75 93 LEU A O 1
ATOM 745 N N . ASN A 1 94 ? 0.657 -8.616 -10.297 1.00 94.19 94 ASN A N 1
ATOM 746 C CA . ASN A 1 94 ? -0.214 -9.313 -9.353 1.00 94.19 94 ASN A CA 1
ATOM 747 C C . ASN A 1 94 ? 0.628 -10.277 -8.516 1.00 94.19 94 ASN A C 1
ATOM 749 O O . ASN A 1 94 ? 1.489 -10.976 -9.048 1.00 94.19 94 ASN A O 1
ATOM 753 N N . LEU A 1 95 ? 0.395 -10.281 -7.210 1.00 90.12 95 LEU A N 1
ATOM 754 C CA . LEU A 1 95 ? 1.114 -11.096 -6.244 1.00 90.12 95 LEU A CA 1
ATOM 755 C C . LEU A 1 95 ? 0.127 -12.117 -5.683 1.00 90.12 95 LEU A C 1
ATOM 757 O O . LEU A 1 95 ? -0.875 -11.737 -5.080 1.00 90.12 95 LEU A O 1
ATOM 761 N N . SER A 1 96 ? 0.399 -13.392 -5.954 1.00 71.44 96 SER A N 1
ATOM 762 C CA . SER A 1 96 ? -0.323 -14.546 -5.410 1.00 71.44 96 SER A CA 1
ATOM 763 C C . SER A 1 96 ? 0.011 -14.782 -3.944 1.00 71.44 96 SER A C 1
ATOM 765 O O . SER A 1 96 ? 1.221 -14.677 -3.622 1.00 71.44 96 SER A O 1
#